Protein AF-A0A968LFV5-F1 (afdb_monomer_lite)

Foldseek 3Di:
DPPVVVVVVVVVVVVVVVVVVCVVCCVVCVVDQQEAQHDPVQSPDDDPPPVVDPDDPDHGHYDDDDPDDLVVVQLVVQQDAQQGQYPPDDLVVCVVVQQQQYPVGSDHHPDRDPVSSDDDFQDWRYSHPVRTDGFNDDDPSPDTDD

Structure (mmCIF, N/CA/C/O backbone):
data_AF-A0A968LFV5-F1
#
_entry.id   AF-A0A968LFV5-F1
#
loop_
_atom_site.group_PDB
_atom_site.id
_atom_site.type_symbol
_atom_site.label_atom_id
_atom_site.label_alt_id
_atom_site.label_comp_id
_atom_site.label_asym_id
_atom_site.label_entity_id
_atom_site.label_seq_id
_atom_site.pdbx_PDB_ins_code
_atom_site.Cartn_x
_atom_site.Cartn_y
_atom_site.Cartn_z
_atom_site.occupancy
_atom_site.B_iso_or_equiv
_atom_site.auth_seq_id
_atom_site.auth_comp_id
_atom_site.auth_asym_id
_atom_site.auth_atom_id
_atom_site.pdbx_PDB_model_num
ATOM 1 N N . MET A 1 1 ? 21.081 22.316 -43.032 1.00 54.50 1 MET A N 1
ATOM 2 C CA . MET A 1 1 ? 20.572 20.943 -42.829 1.00 54.50 1 MET A CA 1
ATOM 3 C C . MET A 1 1 ? 21.689 20.080 -42.238 1.00 54.50 1 MET A C 1
ATOM 5 O O . MET A 1 1 ? 22.179 19.213 -42.935 1.00 54.50 1 MET A O 1
ATOM 9 N N . HIS A 1 2 ? 22.174 20.406 -41.028 1.00 60.62 2 HIS A N 1
ATOM 10 C CA . HIS A 1 2 ? 23.288 19.698 -40.347 1.00 60.62 2 HIS A CA 1
ATOM 11 C C . HIS A 1 2 ? 23.267 19.879 -38.812 1.00 60.62 2 HIS A C 1
ATOM 13 O O . HIS A 1 2 ? 23.733 19.008 -38.095 1.00 60.62 2 HIS A O 1
ATOM 19 N N . HIS A 1 3 ? 22.707 20.980 -38.285 1.00 60.03 3 HIS A N 1
ATOM 20 C CA . HIS A 1 3 ? 22.661 21.222 -36.832 1.00 60.03 3 HIS A CA 1
ATOM 21 C C . HIS A 1 3 ? 21.612 20.362 -36.105 1.00 60.03 3 HIS A C 1
ATOM 23 O O . HIS A 1 3 ? 21.839 19.915 -34.990 1.00 60.03 3 HIS A O 1
ATOM 29 N N . HIS A 1 4 ? 20.482 20.095 -36.764 1.00 61.75 4 HIS A N 1
ATOM 30 C CA . HIS A 1 4 ? 19.360 19.353 -36.185 1.00 61.75 4 HIS A CA 1
ATOM 31 C C . HIS A 1 4 ? 19.668 17.845 -36.053 1.00 61.75 4 HIS A C 1
ATOM 33 O O . HIS A 1 4 ? 19.193 17.198 -35.131 1.00 61.75 4 HIS A O 1
ATOM 39 N N . ASP A 1 5 ? 20.515 17.289 -36.929 1.00 69.81 5 ASP A N 1
ATOM 40 C CA . ASP A 1 5 ? 20.872 15.860 -36.913 1.00 69.81 5 ASP A CA 1
ATOM 41 C C . ASP A 1 5 ? 21.852 15.508 -35.781 1.00 69.81 5 ASP A C 1
ATOM 43 O O . ASP A 1 5 ? 21.805 14.409 -35.234 1.00 69.81 5 ASP A O 1
ATOM 47 N N . LEU A 1 6 ? 22.731 16.443 -35.400 1.00 73.62 6 LEU A N 1
ATOM 48 C CA . LEU A 1 6 ? 23.703 16.241 -34.320 1.00 73.62 6 LEU A CA 1
ATOM 49 C C . LEU A 1 6 ? 23.047 16.246 -32.934 1.00 73.62 6 LEU A C 1
ATOM 51 O O . LEU A 1 6 ? 23.467 15.479 -32.070 1.00 73.62 6 LEU A O 1
ATOM 55 N N . GLU A 1 7 ? 22.010 17.064 -32.737 1.00 73.56 7 GLU A N 1
ATOM 56 C CA . GLU A 1 7 ? 21.227 17.103 -31.495 1.00 73.56 7 GLU A CA 1
ATOM 57 C C . GLU A 1 7 ? 20.463 15.788 -31.284 1.00 73.56 7 GLU A C 1
ATOM 59 O O . GLU A 1 7 ? 20.598 15.172 -30.230 1.00 73.56 7 GLU A O 1
ATOM 64 N N . HIS A 1 8 ? 19.797 15.263 -32.321 1.00 76.38 8 HIS A N 1
ATOM 65 C CA . HIS A 1 8 ? 19.110 13.963 -32.241 1.00 76.38 8 HIS A CA 1
ATOM 66 C C . HIS A 1 8 ? 20.058 12.791 -31.958 1.00 76.38 8 HIS A C 1
ATOM 68 O O . HIS A 1 8 ? 19.712 11.869 -31.218 1.00 76.38 8 HIS A O 1
ATOM 74 N N . ILE A 1 9 ? 21.268 12.807 -32.529 1.00 81.81 9 ILE A N 1
ATOM 75 C CA . ILE A 1 9 ? 22.282 11.776 -32.257 1.00 81.81 9 ILE A CA 1
ATOM 76 C C . ILE A 1 9 ? 22.791 11.888 -30.816 1.00 81.81 9 ILE A C 1
ATOM 78 O O . ILE A 1 9 ? 22.942 10.864 -30.146 1.00 81.81 9 ILE A O 1
ATOM 82 N N . ALA A 1 10 ? 23.044 13.105 -30.329 1.00 84.69 10 ALA A N 1
ATOM 83 C CA . ALA A 1 10 ? 23.477 13.333 -28.954 1.00 84.69 10 ALA A CA 1
ATOM 84 C C . ALA A 1 10 ? 22.413 12.864 -27.950 1.00 84.69 10 ALA A C 1
ATOM 86 O O . ALA A 1 10 ? 22.741 12.101 -27.040 1.00 84.69 10 ALA A O 1
ATOM 87 N N . ASP A 1 11 ? 21.147 13.218 -28.168 1.00 85.19 11 ASP A N 1
ATOM 88 C CA . ASP A 1 11 ? 20.020 12.770 -27.345 1.00 85.19 11 ASP A CA 1
ATOM 89 C C . ASP A 1 11 ? 19.881 11.242 -27.360 1.00 85.19 11 ASP A C 1
ATOM 91 O O . ASP A 1 11 ? 19.692 10.615 -26.314 1.00 85.19 11 ASP A O 1
ATOM 95 N N . GLY A 1 12 ? 20.065 10.613 -28.527 1.00 87.62 12 GLY A N 1
ATOM 96 C CA . GLY A 1 12 ? 20.072 9.156 -28.664 1.00 87.62 12 GLY A CA 1
ATOM 97 C C . GLY A 1 12 ? 21.197 8.480 -27.874 1.00 87.62 12 GLY A C 1
ATOM 98 O O . GLY A 1 12 ? 20.965 7.476 -27.195 1.00 87.62 12 GLY A O 1
ATOM 99 N N . VAL A 1 13 ? 22.412 9.038 -27.909 1.00 92.12 13 VAL A N 1
ATOM 100 C CA . VAL A 1 13 ? 23.562 8.532 -27.140 1.00 92.12 13 VAL A CA 1
ATOM 101 C C . VAL A 1 13 ? 23.342 8.715 -25.639 1.00 92.12 13 VAL A C 1
ATOM 103 O O . VAL A 1 13 ? 23.596 7.783 -24.875 1.00 92.12 13 VAL A O 1
ATOM 106 N N . VAL A 1 14 ? 22.835 9.874 -25.209 1.00 92.69 14 VAL A N 1
ATOM 107 C CA . VAL A 1 14 ? 22.510 10.150 -23.801 1.00 92.69 14 VAL A CA 1
ATOM 108 C C . VAL A 1 14 ? 21.443 9.178 -23.300 1.00 92.69 14 VAL A C 1
ATOM 110 O O . VAL A 1 14 ? 21.628 8.554 -22.254 1.00 92.69 14 VAL A O 1
ATOM 113 N N . GLY A 1 15 ? 20.366 8.983 -24.064 1.00 89.75 15 GLY A N 1
ATOM 114 C CA . GLY A 1 15 ? 19.305 8.035 -23.729 1.00 89.75 15 GLY A CA 1
ATOM 115 C C . GLY A 1 15 ? 19.817 6.596 -23.623 1.00 89.75 15 GLY A C 1
ATOM 116 O O . GLY A 1 15 ? 19.551 5.913 -22.632 1.00 89.75 15 GLY A O 1
ATOM 117 N N . ALA A 1 16 ? 20.614 6.140 -24.595 1.00 93.00 16 ALA A N 1
ATOM 118 C CA . ALA A 1 16 ? 21.196 4.798 -24.580 1.00 93.00 16 ALA A CA 1
ATOM 119 C C . ALA A 1 16 ? 22.164 4.593 -23.403 1.00 93.00 16 ALA A C 1
ATOM 121 O O . ALA A 1 16 ? 22.119 3.555 -22.740 1.00 93.00 16 ALA A O 1
ATOM 122 N N . ALA A 1 17 ? 23.006 5.587 -23.107 1.00 93.56 17 ALA A N 1
ATOM 123 C CA . ALA A 1 17 ? 23.919 5.551 -21.969 1.00 93.56 17 ALA A CA 1
ATOM 124 C C . ALA A 1 17 ? 23.163 5.519 -20.633 1.00 93.56 17 ALA A C 1
ATOM 126 O O . ALA A 1 17 ? 23.534 4.748 -19.749 1.00 93.56 17 ALA A O 1
ATOM 127 N N . ALA A 1 18 ? 22.080 6.292 -20.495 1.00 90.38 18 ALA A N 1
ATOM 128 C CA . ALA A 1 18 ? 21.233 6.279 -19.306 1.00 90.38 18 ALA A CA 1
ATOM 129 C C . ALA A 1 18 ? 20.578 4.905 -19.092 1.00 90.38 18 ALA A C 1
ATOM 131 O O . ALA A 1 18 ? 20.688 4.341 -18.004 1.00 90.38 18 ALA A O 1
ATOM 132 N N . ILE A 1 19 ? 19.986 4.317 -20.141 1.00 91.94 19 ILE A N 1
ATOM 133 C CA . ILE A 1 19 ? 19.408 2.964 -20.084 1.00 91.94 19 ILE A CA 1
ATOM 134 C C . ILE A 1 19 ? 20.477 1.939 -19.689 1.00 91.94 19 ILE A C 1
ATOM 136 O O . ILE A 1 19 ? 20.259 1.143 -18.773 1.00 91.94 19 ILE A O 1
ATOM 140 N N . ALA A 1 20 ? 21.644 1.967 -20.340 1.00 92.88 20 ALA A N 1
ATOM 141 C CA . ALA A 1 20 ? 22.739 1.050 -20.043 1.00 92.88 20 ALA A CA 1
ATOM 142 C C . ALA A 1 20 ? 23.210 1.190 -18.588 1.00 92.88 20 ALA A C 1
ATOM 144 O O . ALA A 1 20 ? 23.348 0.186 -17.891 1.00 92.88 20 ALA A O 1
ATOM 145 N N . ALA A 1 21 ? 23.388 2.420 -18.099 1.00 92.44 21 ALA A N 1
ATOM 146 C CA . ALA A 1 21 ? 23.762 2.685 -16.716 1.00 92.44 21 ALA A CA 1
ATOM 147 C C . ALA A 1 21 ? 22.716 2.148 -15.726 1.00 92.44 21 ALA A C 1
ATOM 149 O O . ALA A 1 21 ? 23.086 1.490 -14.755 1.00 92.44 21 ALA A O 1
ATOM 150 N N . THR A 1 22 ? 21.417 2.349 -15.980 1.00 86.06 22 THR A N 1
ATOM 151 C CA . THR A 1 22 ? 20.339 1.804 -15.138 1.00 86.06 22 THR A CA 1
ATOM 152 C C . THR A 1 22 ? 20.352 0.276 -15.113 1.00 86.06 22 THR A C 1
ATOM 154 O O . THR A 1 22 ? 20.274 -0.321 -14.038 1.00 86.06 22 THR A O 1
ATOM 157 N N . VAL A 1 23 ? 20.491 -0.372 -16.273 1.00 90.62 23 VAL A N 1
ATOM 158 C CA . VAL A 1 23 ? 20.542 -1.840 -16.374 1.00 90.62 23 VAL A CA 1
ATOM 159 C C . VAL A 1 23 ? 21.766 -2.396 -15.645 1.00 90.62 23 VAL A C 1
ATOM 161 O O . VAL A 1 23 ? 21.640 -3.362 -14.891 1.00 90.62 23 VAL A O 1
ATOM 164 N N . LEU A 1 24 ? 22.931 -1.768 -15.815 1.00 93.12 24 LEU A N 1
ATOM 165 C CA . LEU A 1 24 ? 24.182 -2.182 -15.175 1.00 93.12 24 LEU A CA 1
ATOM 166 C C . LEU A 1 24 ? 24.192 -1.920 -13.663 1.00 93.12 24 LEU A C 1
ATOM 168 O O . LEU A 1 24 ? 24.762 -2.710 -12.914 1.00 93.12 24 LEU A O 1
ATOM 172 N N . ALA A 1 25 ? 23.540 -0.853 -13.194 1.00 90.12 25 ALA A N 1
ATOM 173 C CA . ALA A 1 25 ? 23.419 -0.547 -11.770 1.00 90.12 25 ALA A CA 1
ATOM 174 C C . ALA A 1 25 ? 22.352 -1.401 -11.066 1.00 90.12 25 ALA A C 1
ATOM 176 O O . ALA A 1 25 ? 22.422 -1.598 -9.850 1.00 90.12 25 ALA A O 1
ATOM 177 N N . ASN A 1 26 ? 21.370 -1.938 -11.800 1.00 88.00 26 ASN A N 1
ATOM 178 C CA . ASN A 1 26 ? 20.244 -2.667 -11.217 1.00 88.00 26 ASN A CA 1
ATOM 179 C C . ASN A 1 26 ? 20.662 -3.823 -10.283 1.00 88.00 26 ASN A C 1
ATOM 181 O O . ASN A 1 26 ? 20.105 -3.890 -9.191 1.00 88.00 26 ASN A O 1
ATOM 185 N N . PRO A 1 27 ? 21.645 -4.695 -10.593 1.00 88.69 27 PRO A N 1
ATOM 186 C CA . PRO A 1 27 ? 22.089 -5.737 -9.661 1.00 88.69 27 PRO A CA 1
ATOM 187 C C . PRO A 1 27 ? 22.591 -5.204 -8.312 1.00 88.69 27 PRO A C 1
ATOM 189 O O . PRO A 1 27 ? 22.440 -5.889 -7.303 1.00 88.69 27 PRO A O 1
ATOM 192 N N . LEU A 1 28 ? 23.148 -3.990 -8.282 1.00 88.75 28 LEU A N 1
ATOM 193 C CA . LEU A 1 28 ? 23.653 -3.340 -7.069 1.00 88.75 28 LEU A CA 1
ATOM 194 C C . LEU A 1 28 ? 22.537 -2.632 -6.292 1.00 88.75 28 LEU A C 1
ATOM 196 O O . LEU A 1 28 ? 22.504 -2.684 -5.065 1.00 88.75 28 LEU A O 1
ATOM 200 N N . LEU A 1 29 ? 21.595 -2.003 -6.998 1.00 87.19 29 LEU A N 1
ATOM 201 C CA . LEU A 1 29 ? 20.467 -1.290 -6.388 1.00 87.19 29 LEU A CA 1
ATOM 202 C C . LEU A 1 29 ? 19.357 -2.242 -5.923 1.00 87.19 29 LEU A C 1
ATOM 204 O O . LEU A 1 29 ? 18.645 -1.962 -4.959 1.00 87.19 29 LEU A O 1
ATOM 208 N N . ARG A 1 30 ? 19.224 -3.397 -6.581 1.00 86.75 30 ARG A N 1
ATOM 209 C CA . ARG A 1 30 ? 18.163 -4.380 -6.343 1.00 86.75 30 ARG A CA 1
ATOM 210 C C . ARG A 1 30 ? 18.119 -4.909 -4.916 1.00 86.75 30 ARG A C 1
ATOM 212 O O . ARG A 1 30 ? 17.035 -4.887 -4.339 1.00 86.75 30 ARG A O 1
ATOM 219 N N . PRO A 1 31 ? 19.226 -5.334 -4.290 1.00 86.12 31 PRO A N 1
ATOM 220 C CA . PRO A 1 31 ? 19.205 -5.736 -2.888 1.00 86.12 31 PRO A CA 1
ATOM 221 C C . PRO A 1 31 ? 18.694 -4.642 -1.945 1.00 86.12 31 PRO A C 1
ATOM 223 O O . PRO A 1 31 ? 18.101 -4.970 -0.923 1.00 86.12 31 PRO A O 1
ATOM 226 N N . PHE A 1 32 ? 18.909 -3.365 -2.278 1.00 86.19 32 PHE A N 1
ATOM 227 C CA . PHE A 1 32 ? 18.479 -2.233 -1.462 1.00 86.19 32 PHE A CA 1
ATOM 228 C C . PHE A 1 32 ? 16.975 -1.969 -1.600 1.00 86.19 32 PHE A C 1
ATOM 230 O O . PHE A 1 32 ? 16.247 -2.071 -0.614 1.00 86.19 32 PHE A O 1
ATOM 237 N N . TYR A 1 33 ? 16.474 -1.716 -2.816 1.00 88.38 33 TYR A N 1
ATOM 238 C CA . TYR A 1 33 ? 15.056 -1.369 -2.992 1.00 88.38 33 TYR A CA 1
ATOM 239 C C . TYR A 1 33 ? 14.104 -2.548 -2.734 1.00 88.38 33 TYR A C 1
ATOM 241 O O . TYR A 1 33 ? 12.909 -2.337 -2.511 1.00 88.38 33 TYR A O 1
ATOM 249 N N . ARG A 1 34 ? 14.609 -3.795 -2.746 1.00 90.81 34 ARG A N 1
ATOM 250 C CA . ARG A 1 34 ? 13.794 -4.987 -2.462 1.00 90.81 34 ARG A CA 1
ATOM 251 C C . ARG A 1 34 ? 13.357 -5.129 -1.011 1.00 90.81 34 ARG A C 1
ATOM 253 O O . ARG A 1 34 ? 12.349 -5.788 -0.777 1.00 90.81 34 ARG A O 1
ATOM 260 N N . LYS A 1 35 ? 14.114 -4.546 -0.082 1.00 93.75 35 LYS A N 1
ATOM 261 C CA . LYS A 1 35 ? 13.898 -4.653 1.368 1.00 93.75 35 LYS A CA 1
ATOM 262 C C . LYS A 1 35 ? 13.693 -3.292 2.037 1.00 93.75 35 LYS A C 1
ATOM 264 O O . LYS A 1 35 ? 14.005 -3.128 3.209 1.00 93.75 35 LYS A O 1
ATOM 269 N N . TRP A 1 36 ? 13.286 -2.275 1.276 1.00 94.31 36 TRP A N 1
ATOM 270 C CA . TRP A 1 36 ? 13.294 -0.893 1.756 1.00 94.31 36 TRP A CA 1
ATOM 271 C C . TRP A 1 36 ? 12.488 -0.753 3.057 1.00 94.31 36 TRP A C 1
ATOM 273 O O . TRP A 1 36 ? 11.298 -1.058 3.102 1.00 94.31 36 TRP A O 1
ATOM 283 N N . GLY A 1 37 ? 13.178 -0.329 4.119 1.00 95.00 37 GLY A N 1
ATOM 284 C CA . GLY A 1 37 ? 12.618 -0.106 5.451 1.00 95.00 37 GLY A CA 1
ATOM 285 C C . GLY A 1 37 ? 12.464 -1.376 6.291 1.00 95.00 37 GLY A C 1
ATOM 286 O O . GLY A 1 37 ? 12.298 -1.277 7.501 1.00 95.00 37 GLY A O 1
ATOM 287 N N . ALA A 1 38 ? 12.603 -2.557 5.684 1.00 95.81 38 ALA A N 1
ATOM 288 C CA . ALA A 1 38 ? 12.614 -3.839 6.373 1.00 95.81 38 ALA A CA 1
ATOM 289 C C . ALA A 1 38 ? 14.027 -4.220 6.836 1.00 95.81 38 ALA A C 1
ATOM 291 O O . ALA A 1 38 ? 15.030 -4.019 6.142 1.00 95.81 38 ALA A O 1
ATOM 292 N N . THR A 1 39 ? 14.105 -4.834 8.011 1.00 94.06 39 THR A N 1
ATOM 293 C CA . THR A 1 39 ? 15.313 -5.505 8.495 1.00 94.06 39 THR A CA 1
ATOM 294 C C . THR A 1 39 ? 15.591 -6.783 7.699 1.00 94.06 39 THR A C 1
ATOM 296 O O . THR A 1 39 ? 14.715 -7.354 7.049 1.00 94.06 39 THR A O 1
ATOM 299 N N . GLU A 1 40 ? 16.820 -7.299 7.790 1.00 92.56 40 GLU A N 1
ATOM 300 C CA . GLU A 1 40 ? 17.184 -8.597 7.199 1.00 92.56 40 GLU A CA 1
ATOM 301 C C . GLU A 1 40 ? 16.315 -9.752 7.704 1.00 92.56 40 GLU A C 1
ATOM 303 O O . GLU A 1 40 ? 16.032 -10.685 6.956 1.00 92.56 40 GLU A O 1
ATOM 308 N N . HIS A 1 41 ? 15.897 -9.698 8.970 1.00 93.75 41 HIS A N 1
ATOM 309 C CA . HIS A 1 41 ? 15.036 -10.718 9.552 1.00 93.75 41 HIS A CA 1
ATOM 310 C C . HIS A 1 41 ? 13.618 -10.646 8.970 1.00 93.75 41 HIS A C 1
ATOM 312 O O . HIS A 1 41 ? 13.085 -11.661 8.530 1.00 93.75 41 HIS A O 1
ATOM 318 N N . GLU A 1 42 ? 13.033 -9.449 8.901 1.00 94.31 42 GLU A N 1
ATOM 319 C CA . GLU A 1 42 ? 11.707 -9.233 8.305 1.00 94.31 42 GLU A CA 1
ATOM 320 C C . GLU A 1 42 ? 11.678 -9.581 6.816 1.00 94.31 42 GLU A 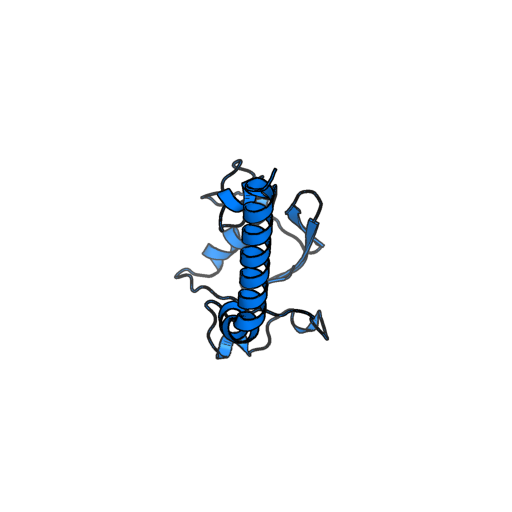C 1
ATOM 322 O O . GLU A 1 42 ? 10.704 -10.158 6.346 1.00 94.31 42 GLU A O 1
ATOM 327 N N . ALA A 1 43 ? 12.751 -9.289 6.078 1.00 93.38 43 ALA A N 1
ATOM 328 C CA . ALA A 1 43 ? 12.837 -9.576 4.648 1.00 93.38 43 ALA A CA 1
ATOM 329 C C . ALA A 1 43 ? 12.991 -11.073 4.317 1.00 93.38 43 ALA A C 1
ATOM 331 O O . ALA A 1 43 ? 12.735 -11.466 3.182 1.00 93.38 43 ALA A O 1
ATOM 332 N N . ARG A 1 44 ? 13.447 -11.901 5.268 1.00 91.50 44 ARG A N 1
ATOM 333 C CA . ARG A 1 44 ? 13.694 -13.343 5.060 1.00 91.50 44 ARG A CA 1
ATOM 334 C C . ARG A 1 44 ? 12.647 -14.251 5.697 1.00 91.50 44 ARG A C 1
ATOM 336 O O . ARG A 1 44 ? 12.671 -15.452 5.439 1.00 91.50 44 ARG A O 1
ATOM 343 N N . ARG A 1 45 ? 11.786 -13.723 6.569 1.00 93.00 45 ARG A N 1
ATOM 344 C CA . ARG A 1 45 ? 10.734 -14.522 7.205 1.00 93.00 45 ARG A CA 1
ATOM 345 C C . ARG A 1 45 ? 9.600 -14.785 6.215 1.00 93.00 45 ARG A C 1
ATOM 347 O O . ARG A 1 45 ? 9.316 -13.936 5.378 1.00 93.00 45 ARG A O 1
ATOM 354 N N . LEU A 1 46 ? 8.917 -15.915 6.382 1.00 93.00 46 LEU A N 1
ATOM 355 C CA . LEU A 1 46 ? 7.663 -16.175 5.679 1.00 93.00 46 LEU A CA 1
ATOM 356 C C . LEU A 1 46 ? 6.573 -15.234 6.207 1.00 93.00 46 LEU A C 1
ATOM 358 O O . LEU A 1 46 ? 6.385 -15.106 7.424 1.00 93.00 46 LEU A O 1
ATOM 362 N N . LEU A 1 47 ? 5.880 -14.567 5.291 1.00 93.56 47 LEU A N 1
ATOM 363 C CA . LEU A 1 47 ? 4.736 -13.709 5.560 1.00 93.56 47 LEU A CA 1
ATOM 364 C C . LEU A 1 47 ? 3.441 -14.414 5.138 1.00 93.56 47 LEU A C 1
ATOM 366 O O . LEU A 1 47 ? 3.453 -15.192 4.187 1.00 93.56 47 LEU A O 1
ATOM 370 N N . PRO A 1 48 ? 2.312 -14.149 5.822 1.00 93.81 48 PRO A N 1
ATOM 371 C CA . PRO A 1 48 ? 1.014 -1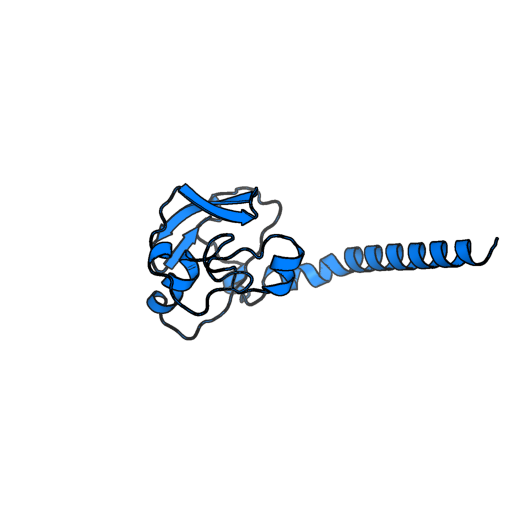4.619 5.350 1.00 93.81 48 PRO A CA 1
ATOM 372 C C . PRO A 1 48 ? 0.768 -14.194 3.899 1.00 93.81 48 PRO A C 1
ATOM 374 O O . PRO A 1 48 ? 0.877 -13.005 3.595 1.00 93.81 48 PRO A O 1
ATOM 377 N N . GLY A 1 49 ? 0.421 -15.150 3.039 1.00 93.06 49 GLY A N 1
ATOM 378 C CA . GLY A 1 49 ? 0.170 -14.918 1.619 1.00 93.06 49 GLY A CA 1
ATOM 379 C C . GLY A 1 49 ? 1.350 -15.262 0.705 1.00 93.06 49 GLY A C 1
ATOM 380 O O . GLY A 1 49 ? 1.140 -15.388 -0.501 1.00 93.06 49 GLY A O 1
ATOM 381 N N . ASP A 1 50 ? 2.559 -15.480 1.240 1.00 94.12 50 ASP A N 1
ATOM 382 C CA . ASP A 1 50 ? 3.711 -15.927 0.438 1.00 94.12 50 ASP A CA 1
ATOM 383 C C . ASP A 1 50 ? 3.440 -17.284 -0.240 1.00 94.12 50 ASP A C 1
ATOM 385 O O . ASP A 1 50 ? 3.960 -17.568 -1.316 1.00 94.12 50 ASP A O 1
ATOM 389 N N . GLU A 1 51 ? 2.592 -18.117 0.362 1.00 93.62 51 GLU A N 1
ATOM 390 C CA . GLU A 1 51 ? 2.175 -19.416 -0.160 1.00 93.62 51 GLU A CA 1
ATOM 391 C C . GLU A 1 51 ? 1.208 -19.340 -1.355 1.00 93.62 51 GLU A C 1
ATOM 393 O O . GLU A 1 51 ? 1.012 -20.343 -2.040 1.00 93.62 51 GLU A O 1
ATOM 398 N N . LEU A 1 52 ? 0.607 -18.175 -1.628 1.00 94.06 52 LEU A N 1
ATOM 399 C CA . LEU A 1 52 ? -0.385 -18.012 -2.701 1.00 94.06 52 LEU A CA 1
ATOM 400 C C . LEU A 1 52 ? 0.250 -18.001 -4.096 1.00 94.06 52 LEU A C 1
ATOM 402 O O . LEU A 1 52 ? -0.429 -18.274 -5.087 1.00 94.06 52 LEU A O 1
ATOM 406 N N . ILE A 1 53 ? 1.545 -17.684 -4.188 1.00 92.88 53 ILE A N 1
ATOM 407 C CA . ILE A 1 53 ? 2.293 -17.646 -5.446 1.00 92.88 53 ILE A CA 1
ATOM 408 C C . ILE A 1 53 ? 3.554 -18.493 -5.288 1.00 92.88 53 ILE A C 1
ATOM 410 O O . ILE A 1 53 ? 4.559 -18.034 -4.760 1.00 92.88 53 ILE A O 1
ATOM 414 N N . GLU A 1 54 ? 3.522 -19.720 -5.810 1.00 91.12 54 GLU A N 1
ATOM 415 C CA . GLU A 1 54 ? 4.615 -20.693 -5.661 1.00 91.12 54 GLU A CA 1
ATOM 416 C C . GLU A 1 54 ? 5.953 -20.213 -6.263 1.00 91.12 54 GLU A C 1
ATOM 418 O O . GLU A 1 54 ? 7.019 -20.434 -5.692 1.00 91.12 54 GLU A O 1
ATOM 423 N N . ALA A 1 55 ? 5.910 -19.531 -7.413 1.00 93.12 55 ALA A N 1
ATOM 424 C CA . ALA A 1 55 ? 7.095 -19.061 -8.136 1.00 93.12 55 ALA A CA 1
ATOM 425 C C . ALA A 1 55 ? 6.945 -17.590 -8.583 1.00 93.12 55 ALA A C 1
ATOM 427 O O . ALA A 1 55 ? 6.714 -17.313 -9.768 1.00 93.12 55 ALA A O 1
ATOM 428 N N . PRO A 1 56 ? 7.063 -16.615 -7.659 1.00 92.19 56 PRO A N 1
ATOM 429 C CA . PRO A 1 56 ? 6.853 -15.210 -7.978 1.00 92.19 56 PRO A CA 1
ATOM 430 C C . PRO A 1 56 ? 7.963 -14.694 -8.900 1.00 92.19 56 PRO A C 1
ATOM 432 O O . PRO A 1 56 ? 9.156 -14.809 -8.612 1.00 92.19 56 PRO A O 1
ATOM 435 N N . ARG A 1 57 ? 7.580 -14.048 -10.009 1.00 92.56 57 ARG A N 1
ATOM 436 C CA . ARG A 1 57 ? 8.547 -13.383 -10.908 1.00 92.56 57 ARG A CA 1
ATOM 437 C C . ARG A 1 57 ? 9.266 -12.226 -10.207 1.00 92.56 57 ARG A C 1
ATOM 439 O O . ARG A 1 57 ? 10.415 -11.924 -10.525 1.00 92.56 57 ARG A O 1
ATOM 446 N N . MET A 1 58 ? 8.578 -11.568 -9.274 1.00 90.62 58 MET A N 1
ATOM 447 C CA . MET A 1 58 ? 9.082 -10.456 -8.475 1.00 90.62 58 MET A CA 1
ATOM 448 C C . MET A 1 58 ? 8.554 -10.573 -7.045 1.00 90.62 58 MET A C 1
ATOM 450 O O . MET A 1 58 ? 7.381 -10.863 -6.849 1.00 90.62 58 MET A O 1
ATOM 454 N N . GLN A 1 59 ? 9.423 -10.326 -6.064 1.00 91.81 59 GLN A N 1
ATOM 455 C CA . GLN A 1 59 ? 9.077 -10.331 -4.642 1.00 91.81 59 GLN A CA 1
ATOM 456 C C . GLN A 1 59 ? 9.881 -9.254 -3.914 1.00 91.81 59 GLN A C 1
ATOM 458 O O . GLN A 1 59 ? 11.109 -9.143 -4.097 1.00 91.81 59 GLN A O 1
ATOM 463 N N . TYR A 1 60 ? 9.168 -8.492 -3.092 1.00 93.81 60 TYR A N 1
ATOM 464 C CA . TYR A 1 60 ? 9.644 -7.334 -2.351 1.00 93.81 60 TYR A CA 1
ATOM 465 C C . TYR A 1 60 ? 9.034 -7.351 -0.949 1.00 93.81 60 TYR A C 1
ATOM 467 O O . TYR A 1 60 ? 7.842 -7.609 -0.819 1.00 93.81 60 TYR A O 1
ATOM 475 N N . THR A 1 61 ? 9.821 -7.003 0.067 1.00 95.19 61 THR A N 1
ATOM 476 C CA . THR A 1 61 ? 9.334 -6.811 1.439 1.00 95.19 61 THR A CA 1
ATOM 477 C C . THR A 1 61 ? 9.661 -5.389 1.856 1.00 95.19 61 THR A C 1
ATOM 479 O O . THR A 1 61 ? 10.826 -5.011 1.899 1.00 95.19 61 THR A O 1
ATOM 482 N N . ARG A 1 62 ? 8.651 -4.572 2.144 1.00 95.00 62 ARG A N 1
ATOM 483 C CA . ARG A 1 62 ? 8.845 -3.194 2.610 1.00 95.00 62 ARG A CA 1
ATOM 484 C C . ARG A 1 62 ? 8.209 -3.029 3.976 1.00 95.00 62 ARG A C 1
ATOM 486 O O . ARG A 1 62 ? 7.182 -3.645 4.244 1.00 95.00 62 ARG A O 1
ATOM 493 N N . ALA A 1 63 ? 8.823 -2.215 4.823 1.00 95.44 63 ALA A N 1
ATOM 494 C CA . ALA A 1 63 ? 8.321 -1.978 6.169 1.00 95.44 63 ALA A CA 1
ATOM 495 C C . ALA A 1 63 ? 8.508 -0.521 6.586 1.00 95.44 63 ALA A C 1
ATOM 497 O O . ALA A 1 63 ? 9.441 0.158 6.160 1.00 95.44 63 ALA A O 1
ATOM 498 N N . ILE A 1 64 ? 7.607 -0.061 7.448 1.00 95.38 64 ILE A N 1
ATOM 499 C CA . ILE A 1 64 ? 7.711 1.201 8.168 1.00 95.38 64 ILE A CA 1
ATOM 500 C C . ILE A 1 64 ? 7.223 0.973 9.597 1.00 95.38 64 ILE A C 1
ATOM 502 O O . ILE A 1 64 ? 6.207 0.315 9.820 1.00 95.38 64 ILE A O 1
ATOM 506 N N . SER A 1 65 ? 7.952 1.515 10.569 1.00 96.19 65 SER A N 1
ATOM 507 C CA . SER A 1 65 ? 7.561 1.460 11.977 1.00 96.19 65 SER A CA 1
ATOM 508 C C . SER A 1 65 ? 6.678 2.652 12.314 1.00 96.19 65 SER A C 1
ATOM 510 O O . SER A 1 65 ? 7.109 3.799 12.206 1.00 96.19 65 SER A O 1
ATOM 512 N N . ILE A 1 66 ? 5.455 2.382 12.767 1.00 96.88 66 ILE A N 1
ATOM 513 C CA . ILE A 1 66 ? 4.511 3.408 13.214 1.00 96.88 66 ILE A CA 1
ATOM 514 C C . ILE A 1 66 ? 4.400 3.318 14.734 1.00 96.88 66 ILE A C 1
ATOM 516 O O . ILE A 1 66 ? 4.067 2.269 15.280 1.00 96.88 66 ILE A O 1
ATOM 520 N N . ALA A 1 67 ? 4.662 4.426 15.429 1.00 97.94 67 ALA A N 1
ATOM 521 C CA . ALA A 1 67 ? 4.569 4.519 16.887 1.00 97.94 67 ALA A CA 1
ATOM 522 C C . ALA A 1 67 ? 3.104 4.642 17.363 1.00 97.94 67 ALA A C 1
ATOM 524 O O . ALA A 1 67 ? 2.719 5.600 18.036 1.00 97.94 67 ALA A O 1
ATOM 525 N N . ALA A 1 68 ? 2.264 3.680 16.981 1.00 97.56 68 ALA A N 1
ATOM 526 C CA . ALA A 1 68 ? 0.856 3.606 17.345 1.00 97.56 68 ALA A CA 1
ATOM 527 C C . ALA A 1 68 ? 0.406 2.139 17.459 1.00 97.56 68 ALA A C 1
ATOM 529 O O . ALA A 1 68 ? 0.971 1.271 16.795 1.00 97.56 68 ALA A O 1
ATOM 530 N N . PRO A 1 69 ? -0.613 1.844 18.285 1.00 98.00 69 PRO A N 1
ATOM 531 C CA . PRO A 1 69 ? -1.187 0.506 18.337 1.00 98.00 69 PRO A CA 1
ATOM 532 C C . PRO A 1 69 ? -1.869 0.157 16.995 1.00 98.00 69 PRO A C 1
ATOM 534 O O . PRO A 1 69 ? -2.419 1.064 16.355 1.00 98.00 69 PRO A O 1
ATOM 537 N N . PRO A 1 70 ? -1.866 -1.121 16.561 1.00 97.88 70 PRO A N 1
ATOM 538 C CA . PRO A 1 70 ? -2.447 -1.545 15.283 1.00 97.88 70 PRO A CA 1
ATOM 539 C C . PRO A 1 70 ? -3.896 -1.098 15.079 1.00 97.88 70 PRO A C 1
ATOM 541 O O . PRO A 1 70 ? -4.282 -0.750 13.970 1.00 97.88 70 PRO A O 1
ATOM 544 N N . GLU A 1 71 ? -4.686 -1.017 16.148 1.00 98.06 71 GLU A N 1
ATOM 545 C CA . GLU A 1 71 ? -6.086 -0.585 16.127 1.00 98.06 71 GLU A CA 1
ATOM 546 C C . GLU A 1 71 ? -6.250 0.871 15.664 1.00 98.06 71 GLU A C 1
ATOM 548 O O . GLU A 1 71 ? -7.292 1.225 15.118 1.00 98.06 71 GLU A O 1
ATOM 553 N N . ARG A 1 72 ? -5.226 1.720 15.846 1.00 97.88 72 ARG A N 1
ATOM 554 C CA . ARG A 1 72 ? -5.219 3.099 15.325 1.00 97.88 72 ARG A CA 1
ATOM 555 C C . ARG A 1 72 ? -4.707 3.202 13.893 1.00 97.88 72 ARG A C 1
ATOM 557 O O . ARG A 1 72 ? -5.002 4.191 13.233 1.00 97.88 72 ARG A O 1
ATOM 564 N N . VAL A 1 73 ? -3.947 2.215 13.424 1.00 97.88 73 VAL A N 1
ATOM 565 C CA . VAL A 1 73 ? -3.392 2.179 12.061 1.00 97.88 73 VAL A CA 1
ATOM 566 C C . VAL A 1 73 ? -4.367 1.511 11.095 1.00 97.88 73 VAL A C 1
ATOM 568 O O . VAL A 1 73 ? -4.530 1.959 9.967 1.00 97.88 73 VAL A O 1
ATOM 571 N N . TRP A 1 74 ? -5.051 0.464 11.549 1.00 98.12 74 TRP A N 1
ATOM 572 C CA . TRP A 1 74 ? -5.926 -0.368 10.732 1.00 98.12 74 TRP A CA 1
ATOM 573 C C . TRP A 1 74 ? -6.984 0.405 9.926 1.00 98.12 74 TRP A C 1
ATOM 575 O O . TRP A 1 74 ? -7.091 0.134 8.730 1.00 98.12 74 TRP A O 1
ATOM 585 N N . PRO A 1 75 ? -7.700 1.399 10.496 1.00 98.19 75 PRO A N 1
ATOM 586 C CA . PRO A 1 75 ? -8.668 2.200 9.745 1.00 98.19 75 PRO A CA 1
ATOM 587 C C . PRO A 1 75 ? -8.074 2.914 8.522 1.00 98.19 75 PRO A C 1
ATOM 589 O O . PRO A 1 75 ? -8.744 3.034 7.502 1.00 98.19 75 PRO A O 1
ATOM 592 N N . TRP A 1 76 ? -6.805 3.334 8.597 1.00 97.81 76 TRP A N 1
ATOM 593 C CA . TRP A 1 76 ? -6.085 3.952 7.479 1.00 97.81 76 TRP A CA 1
ATOM 594 C C . TRP A 1 76 ? -5.733 2.935 6.393 1.00 97.81 76 TRP A C 1
ATOM 596 O O . TRP A 1 76 ? -5.848 3.232 5.210 1.00 97.81 76 TRP A O 1
ATOM 606 N N . LEU A 1 77 ? -5.340 1.719 6.785 1.00 96.69 77 LEU A N 1
ATOM 607 C CA . LEU A 1 77 ? -4.951 0.665 5.844 1.00 96.69 77 LEU A CA 1
ATOM 608 C C . LEU A 1 77 ? -6.127 0.177 5.000 1.00 96.69 77 LEU A C 1
ATOM 610 O O . LEU A 1 77 ? -5.969 -0.045 3.806 1.00 96.69 77 LEU A O 1
ATOM 614 N N . ILE A 1 78 ? -7.306 0.003 5.598 1.00 97.62 78 ILE A N 1
ATOM 615 C CA . ILE A 1 78 ? -8.457 -0.551 4.872 1.00 97.62 78 ILE A CA 1
ATOM 616 C C . ILE A 1 78 ? -9.152 0.470 3.967 1.00 97.62 78 ILE A C 1
ATOM 618 O O . ILE A 1 78 ? -9.926 0.077 3.097 1.00 97.62 78 ILE A O 1
ATOM 622 N N . GLN A 1 79 ? -8.884 1.768 4.130 1.00 97.62 79 GLN A N 1
ATOM 623 C CA . GLN A 1 79 ? -9.484 2.816 3.300 1.00 97.62 79 GLN A CA 1
ATOM 624 C C . GLN A 1 79 ? -8.646 3.202 2.074 1.00 97.62 79 GLN A C 1
ATOM 626 O O . GLN A 1 79 ? -9.116 4.006 1.273 1.00 97.62 79 GLN A O 1
ATOM 631 N N . ILE A 1 80 ? -7.461 2.610 1.883 1.00 96.88 80 ILE A N 1
ATOM 632 C CA . ILE A 1 80 ? -6.593 2.918 0.737 1.00 96.88 80 ILE A CA 1
ATOM 633 C C . ILE A 1 80 ? -7.269 2.618 -0.602 1.00 96.88 80 ILE A C 1
ATOM 635 O O . ILE A 1 80 ? -8.098 1.708 -0.698 1.00 96.88 80 ILE A O 1
ATOM 639 N N . GLY A 1 81 ? -6.861 3.340 -1.644 1.00 96.12 81 GLY A N 1
ATOM 640 C CA . GLY A 1 81 ? -7.146 2.990 -3.035 1.00 96.12 81 GLY A CA 1
ATOM 641 C C . GLY A 1 81 ? -7.654 4.138 -3.904 1.00 96.12 81 GLY A C 1
ATOM 642 O O . GLY A 1 81 ? -8.115 5.169 -3.411 1.00 96.12 81 GLY A O 1
ATOM 643 N N . TYR A 1 82 ? -7.627 3.910 -5.218 1.00 95.56 82 TYR A N 1
ATOM 644 C CA . TYR A 1 82 ? -8.271 4.767 -6.214 1.00 95.56 82 TYR A CA 1
ATOM 645 C C . TYR A 1 82 ? -9.797 4.740 -6.036 1.00 95.56 82 TYR A C 1
ATOM 647 O O . TYR A 1 82 ? -10.396 3.672 -5.860 1.00 95.56 82 TYR A O 1
ATOM 655 N N . GLY A 1 83 ? -10.428 5.914 -6.064 1.00 95.12 83 GLY A N 1
ATOM 656 C CA . GLY A 1 83 ? -11.835 6.123 -5.713 1.00 95.12 83 GLY A CA 1
ATOM 657 C C . GLY A 1 83 ? -12.143 5.904 -4.225 1.00 95.12 83 GLY A C 1
ATOM 658 O O . GLY A 1 83 ? -13.309 5.785 -3.854 1.00 95.12 83 GLY A O 1
ATOM 659 N N . ARG A 1 84 ? -11.110 5.789 -3.378 1.00 96.94 84 ARG A N 1
ATOM 660 C CA . ARG A 1 84 ? -11.198 5.626 -1.918 1.00 96.94 84 ARG A CA 1
ATOM 661 C C . ARG A 1 84 ? -10.412 6.759 -1.241 1.00 96.94 84 ARG A C 1
ATOM 663 O O . ARG A 1 84 ? -10.460 7.887 -1.716 1.00 96.94 84 ARG A O 1
ATOM 670 N N . ALA A 1 85 ? -9.723 6.507 -0.132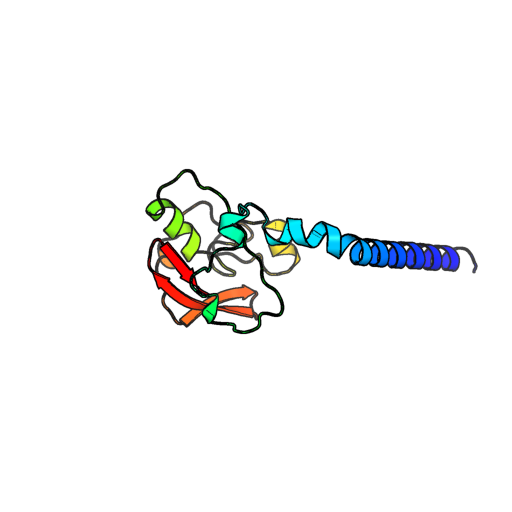 1.00 97.38 85 ALA A N 1
ATOM 671 C CA . ALA A 1 85 ? -9.070 7.547 0.663 1.00 97.38 85 ALA A CA 1
ATOM 672 C C . ALA A 1 85 ? -7.672 7.967 0.163 1.00 97.38 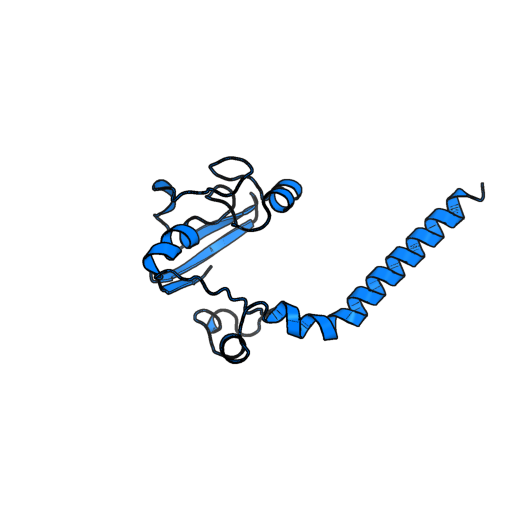85 ALA A C 1
ATOM 674 O O . ALA A 1 85 ? -7.014 8.742 0.849 1.00 97.38 85 ALA A O 1
ATOM 675 N N . GLY A 1 86 ? -7.199 7.448 -0.974 1.00 96.31 86 GLY A N 1
ATOM 676 C CA . GLY A 1 86 ? -5.841 7.693 -1.472 1.00 96.31 86 GLY A CA 1
ATOM 677 C C . GLY A 1 86 ? -4.838 6.591 -1.141 1.00 96.31 86 GLY A C 1
ATOM 678 O O . GLY A 1 86 ? -5.169 5.595 -0.491 1.00 96.31 86 GLY A O 1
ATOM 679 N N . TRP A 1 87 ? -3.609 6.739 -1.641 1.00 94.75 87 TRP A N 1
ATOM 680 C CA . TRP A 1 87 ? -2.521 5.769 -1.438 1.00 94.75 87 TRP A CA 1
ATOM 681 C C . TRP A 1 87 ? -1.558 6.144 -0.318 1.00 94.75 87 TRP A C 1
ATOM 683 O O . TRP A 1 87 ? -0.712 5.321 0.041 1.00 94.75 87 TRP A O 1
ATOM 693 N N . TYR A 1 88 ? -1.673 7.358 0.231 1.00 94.06 88 TYR A N 1
ATOM 694 C CA . TYR A 1 88 ? -0.737 7.891 1.225 1.00 94.06 88 TYR A CA 1
ATOM 695 C C . TYR A 1 88 ? 0.716 7.865 0.741 1.00 94.06 88 TYR A C 1
ATOM 697 O O . TYR A 1 88 ? 1.636 7.578 1.512 1.00 94.06 88 TYR A O 1
ATOM 705 N N . SER A 1 89 ? 0.917 8.123 -0.553 1.00 90.81 89 SER A N 1
ATOM 706 C CA . SER A 1 89 ? 2.236 8.146 -1.172 1.00 90.81 89 SER A CA 1
ATOM 707 C C . SER A 1 89 ? 2.518 9.513 -1.791 1.00 90.81 89 SER A C 1
ATOM 709 O O . SER A 1 89 ? 2.910 10.428 -1.068 1.00 90.81 89 SER A O 1
ATOM 711 N N . TYR A 1 90 ? 2.385 9.663 -3.108 1.00 92.88 90 TYR A N 1
ATOM 712 C CA . TYR A 1 90 ? 2.758 10.892 -3.805 1.00 92.88 90 TYR A CA 1
ATOM 713 C C . TYR A 1 90 ? 1.593 11.344 -4.676 1.00 92.88 90 TYR A C 1
ATOM 715 O O . TYR A 1 90 ? 1.594 11.093 -5.880 1.00 92.88 90 TYR A O 1
ATOM 723 N N . ASP A 1 91 ? 0.646 12.053 -4.065 1.00 93.00 91 ASP A N 1
ATOM 724 C CA . ASP A 1 91 ? -0.609 12.479 -4.698 1.00 93.00 91 ASP A CA 1
ATOM 725 C C . ASP A 1 91 ? -0.386 13.153 -6.069 1.00 93.00 91 ASP A C 1
ATOM 727 O O . ASP A 1 91 ? -1.024 12.794 -7.052 1.00 93.00 91 ASP A O 1
ATOM 731 N N . LEU A 1 92 ? 0.619 14.034 -6.198 1.00 92.31 92 LEU A N 1
ATOM 732 C CA . LEU A 1 92 ? 0.957 14.678 -7.481 1.00 92.31 92 LEU A CA 1
ATOM 733 C C . LEU A 1 92 ? 1.400 13.694 -8.576 1.00 92.31 92 LEU A C 1
ATOM 735 O O . LEU A 1 92 ? 1.137 13.919 -9.756 1.00 92.31 92 LEU A O 1
ATOM 739 N N . LEU A 1 93 ? 2.124 12.631 -8.213 1.00 92.50 93 LEU A N 1
ATOM 740 C CA . LEU A 1 93 ? 2.540 11.609 -9.177 1.00 92.50 93 LEU A CA 1
ATOM 741 C C . LEU A 1 93 ? 1.368 10.706 -9.548 1.00 92.50 93 LEU A C 1
ATOM 743 O O . LEU A 1 93 ? 1.268 10.296 -10.699 1.00 92.50 93 LEU A O 1
ATOM 747 N N . GLU A 1 94 ? 0.505 10.401 -8.582 1.00 92.50 94 GLU A N 1
ATOM 748 C CA . GLU A 1 94 ? -0.703 9.604 -8.778 1.00 92.50 94 GLU A CA 1
ATOM 749 C C . GLU A 1 94 ? -1.677 10.329 -9.713 1.00 92.50 94 GLU A C 1
ATOM 751 O O . GLU A 1 94 ? -2.128 9.735 -10.692 1.00 92.50 94 GLU A O 1
ATOM 756 N N . ASP A 1 95 ? -1.916 11.622 -9.497 1.00 91.12 95 ASP A N 1
ATOM 757 C CA . ASP A 1 95 ? -2.714 12.472 -10.388 1.00 91.12 95 ASP A CA 1
ATOM 758 C C . ASP A 1 95 ? -2.125 12.519 -11.808 1.00 91.12 95 ASP A C 1
ATOM 760 O O . ASP A 1 95 ? -2.815 12.222 -12.786 1.00 91.12 95 ASP A O 1
ATOM 764 N N . ALA A 1 96 ? -0.811 12.746 -11.931 1.00 92.12 96 ALA A N 1
ATOM 765 C CA . ALA A 1 96 ? -0.126 12.810 -13.225 1.00 92.12 96 ALA A CA 1
ATOM 766 C C . ALA A 1 96 ? -0.244 11.524 -14.069 1.00 92.12 96 ALA A C 1
ATOM 768 O O . ALA A 1 96 ? -0.098 11.580 -15.293 1.00 92.12 96 ALA A O 1
ATOM 769 N N . VAL A 1 97 ? -0.495 10.368 -13.442 1.00 91.62 97 VAL A N 1
ATOM 770 C CA . VAL A 1 97 ? -0.669 9.076 -14.130 1.00 91.62 97 VAL A CA 1
ATOM 771 C C . VAL A 1 97 ? -2.121 8.581 -14.152 1.00 91.62 97 VAL A C 1
ATOM 773 O O . VAL A 1 97 ? -2.359 7.438 -14.546 1.00 91.62 97 VAL A O 1
ATOM 776 N N . GLY A 1 98 ? -3.093 9.411 -13.753 1.00 90.00 98 GLY A N 1
ATOM 777 C CA . GLY A 1 98 ? -4.520 9.057 -13.738 1.00 90.00 98 GLY A CA 1
ATOM 778 C C . GLY A 1 98 ? -4.931 8.114 -12.599 1.00 90.00 98 GLY A C 1
ATOM 779 O O . GLY A 1 98 ? -5.978 7.475 -12.662 1.00 90.00 98 GLY A O 1
ATOM 780 N N . ALA A 1 99 ? -4.105 7.999 -11.560 1.00 91.50 99 ALA A N 1
ATOM 781 C CA . ALA A 1 99 ? -4.350 7.190 -10.367 1.00 91.50 99 ALA A CA 1
ATOM 782 C C . ALA A 1 99 ? -4.705 8.030 -9.120 1.00 91.50 99 ALA A C 1
ATOM 784 O O . ALA A 1 99 ? -4.861 7.455 -8.044 1.00 91.50 99 ALA A O 1
ATOM 785 N N . GLY A 1 100 ? -4.837 9.355 -9.267 1.00 91.56 100 GLY A N 1
ATOM 786 C CA . GLY A 1 100 ? -5.045 10.330 -8.187 1.00 91.56 100 GLY A CA 1
ATOM 787 C C . GLY A 1 100 ? -6.497 10.724 -7.896 1.00 91.56 100 GLY A C 1
ATOM 788 O O . GLY A 1 100 ? -6.725 11.743 -7.265 1.00 91.56 100 GLY A O 1
ATOM 789 N N . GLU A 1 101 ? 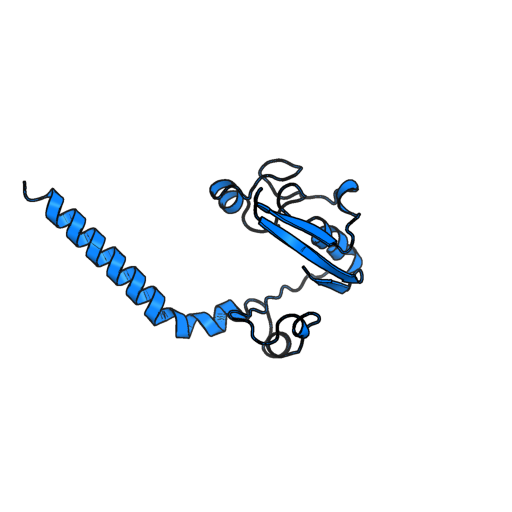-7.497 9.983 -8.383 1.00 93.81 101 GLU A N 1
ATOM 790 C CA . GLU A 1 101 ? -8.906 10.302 -8.105 1.00 93.81 101 GLU A CA 1
ATOM 791 C C . GLU A 1 101 ? -9.349 9.649 -6.790 1.00 93.81 101 GLU A C 1
ATOM 793 O O . GLU A 1 101 ? -9.557 8.434 -6.730 1.00 93.81 101 GLU A O 1
ATOM 798 N N . PHE A 1 102 ? -9.487 10.443 -5.730 1.00 95.12 102 PHE A N 1
ATOM 799 C CA . PHE A 1 102 ? -9.856 10.005 -4.381 1.00 95.12 102 PHE A CA 1
ATOM 800 C C . PHE A 1 102 ? -11.145 10.684 -3.899 1.00 95.12 102 PHE A C 1
ATOM 802 O O . PHE A 1 102 ? -11.669 11.601 -4.530 1.00 95.12 102 PHE A O 1
ATOM 809 N N . VAL A 1 103 ? -11.683 10.228 -2.763 1.00 93.44 103 VAL A N 1
ATOM 810 C CA . VAL A 1 103 ? -12.938 10.753 -2.187 1.00 93.44 103 VAL A CA 1
ATOM 811 C C . VAL A 1 103 ? -12.846 12.250 -1.875 1.00 93.44 103 VAL A C 1
ATOM 813 O O . VAL A 1 103 ? -13.823 12.969 -2.074 1.00 93.44 103 VAL A O 1
ATOM 816 N N . ASP A 1 104 ? -11.678 12.724 -1.439 1.00 90.25 104 ASP A N 1
ATOM 817 C CA . ASP A 1 104 ? -11.421 14.143 -1.160 1.00 90.25 104 ASP A CA 1
ATOM 818 C C . ASP A 1 104 ? -10.854 14.904 -2.378 1.00 90.25 104 ASP A C 1
ATOM 820 O O . ASP A 1 104 ? -10.380 16.032 -2.255 1.00 90.25 104 ASP A O 1
ATOM 824 N N . GLY A 1 105 ? -10.937 14.318 -3.576 1.00 87.38 105 GLY A N 1
ATOM 825 C CA . GLY A 1 105 ? -10.404 14.884 -4.812 1.00 87.38 105 GLY A CA 1
ATOM 826 C C . GLY A 1 105 ? -9.018 14.337 -5.140 1.00 87.38 105 GLY A C 1
ATOM 827 O O . GLY A 1 105 ? -8.813 13.130 -5.107 1.00 87.38 105 GLY A O 1
ATOM 828 N N . GLY A 1 106 ? -8.086 15.223 -5.496 1.00 85.06 106 GLY A N 1
ATOM 829 C CA . GLY A 1 106 ? -6.728 14.859 -5.924 1.00 85.06 106 GLY A CA 1
ATOM 830 C C . GLY A 1 106 ? -5.743 14.546 -4.793 1.00 85.06 106 GLY A C 1
ATOM 831 O O . GLY A 1 106 ? -4.572 14.310 -5.069 1.00 85.06 106 GLY A O 1
ATOM 832 N N . GLU A 1 107 ? -6.183 14.599 -3.533 1.00 93.38 107 GLU A N 1
ATOM 833 C CA . GLU A 1 107 ? -5.330 14.454 -2.349 1.00 93.38 107 GLU A CA 1
ATOM 834 C C . GLU A 1 107 ? -5.789 13.278 -1.482 1.00 93.38 107 GLU A C 1
ATOM 836 O O . GLU A 1 107 ? -6.987 12.997 -1.354 1.00 93.38 107 GLU A O 1
ATOM 841 N N . SER A 1 108 ? -4.827 12.572 -0.887 1.00 96.12 108 SER A N 1
ATOM 842 C CA . SER A 1 108 ? -5.109 11.494 0.057 1.00 96.12 108 SER A CA 1
ATOM 843 C C . SER A 1 108 ? -5.815 12.052 1.303 1.00 96.12 108 SER A C 1
ATOM 845 O O . SER A 1 108 ? -5.399 13.061 1.870 1.00 96.12 108 SER A O 1
ATOM 847 N N . ALA A 1 109 ? -6.862 11.374 1.774 1.00 97.38 109 ALA A N 1
ATOM 848 C CA . ALA A 1 109 ? -7.676 11.838 2.894 1.00 97.38 109 ALA A CA 1
ATOM 849 C C . ALA A 1 109 ? -6.861 11.923 4.193 1.00 97.38 109 ALA A C 1
ATOM 851 O O . ALA A 1 109 ? -6.214 10.960 4.597 1.00 97.38 109 ALA A O 1
ATOM 852 N N . ASP A 1 110 ? -6.978 13.027 4.922 1.00 96.62 110 ASP A N 1
ATOM 853 C CA . ASP A 1 110 ? -6.307 13.259 6.210 1.00 96.62 110 ASP A CA 1
ATOM 854 C C . ASP A 1 110 ? -7.145 12.823 7.426 1.00 96.62 110 ASP A C 1
ATOM 856 O O . ASP A 1 110 ? -6.827 13.138 8.578 1.00 96.62 110 ASP A O 1
ATOM 860 N N . ARG A 1 111 ? -8.222 12.068 7.177 1.00 97.31 111 ARG A N 1
ATOM 861 C CA . ARG A 1 111 ? -9.154 11.564 8.189 1.00 97.31 111 ARG A CA 1
ATOM 862 C C . ARG A 1 111 ? -9.629 10.150 7.876 1.00 97.31 111 ARG A C 1
ATOM 864 O O . ARG A 1 111 ? -9.529 9.652 6.756 1.00 97.31 111 ARG A O 1
ATOM 871 N N . ILE A 1 112 ? -10.207 9.515 8.890 1.00 98.19 112 ILE A N 1
ATOM 872 C CA . ILE A 1 112 ? -10.915 8.247 8.722 1.00 98.19 112 ILE A CA 1
ATOM 873 C C . ILE A 1 112 ? -12.294 8.521 8.133 1.00 98.19 112 ILE A C 1
ATOM 875 O O . ILE A 1 112 ? -13.081 9.260 8.727 1.00 98.19 112 ILE A O 1
ATOM 879 N N . LEU A 1 113 ? -12.579 7.908 6.986 1.00 97.81 113 LEU A N 1
ATOM 880 C CA . LEU A 1 113 ? -13.866 7.997 6.299 1.00 97.81 113 LEU A CA 1
ATOM 881 C C . LEU A 1 113 ? -14.757 6.830 6.755 1.00 97.81 113 LEU A C 1
ATOM 883 O O . LEU A 1 113 ? -14.425 5.681 6.437 1.00 97.81 113 LEU A O 1
ATOM 887 N N . PRO A 1 114 ? -15.851 7.072 7.513 1.00 97.00 114 PRO A N 1
ATOM 888 C CA . PRO A 1 114 ? -16.714 6.014 8.049 1.00 97.00 114 PRO A CA 1
ATOM 889 C C . PRO A 1 114 ? -17.241 5.046 6.982 1.00 97.00 114 PRO A C 1
ATOM 891 O O . PRO A 1 114 ? -17.365 3.849 7.235 1.00 97.00 114 PRO A O 1
ATOM 894 N N . GLU A 1 115 ? -17.496 5.554 5.778 1.00 95.81 115 GLU A N 1
ATOM 895 C CA . GLU A 1 115 ? -18.044 4.819 4.637 1.00 95.81 115 GLU A CA 1
ATOM 896 C C . GLU A 1 115 ? -17.045 3.805 4.062 1.00 95.81 115 GLU A C 1
ATOM 898 O O . GLU A 1 115 ? -17.445 2.819 3.448 1.00 95.81 115 GLU A O 1
ATOM 903 N N . LEU A 1 116 ? -15.743 4.014 4.284 1.00 97.38 116 LEU A N 1
ATOM 904 C CA . LEU A 1 116 ? -14.673 3.148 3.781 1.00 97.38 116 LEU A CA 1
ATOM 905 C C . LEU A 1 116 ? -14.202 2.104 4.803 1.00 97.38 116 LEU A C 1
ATOM 907 O O . LEU A 1 116 ? -13.317 1.307 4.493 1.00 97.38 116 LEU A O 1
ATOM 911 N N . GLN A 1 117 ? -14.799 2.075 6.000 1.00 97.56 117 GLN A N 1
ATOM 912 C CA . GLN A 1 117 ? -14.404 1.155 7.077 1.00 97.56 117 GLN A CA 1
ATOM 913 C C . GLN A 1 117 ? -15.003 -0.249 6.941 1.00 97.56 117 GLN A C 1
ATOM 915 O O . GLN A 1 117 ? -14.697 -1.138 7.737 1.00 97.56 117 GLN A O 1
ATOM 920 N N . GLN A 1 118 ? -15.858 -0.459 5.940 1.00 95.19 118 GLN A N 1
ATOM 921 C CA . GLN A 1 118 ? -16.397 -1.764 5.585 1.00 95.19 118 GLN A CA 1
ATOM 922 C C . GLN A 1 118 ? -15.644 -2.280 4.356 1.00 95.19 118 GLN A C 1
ATOM 924 O O . GLN A 1 118 ? -15.782 -1.738 3.261 1.00 95.19 118 GLN A O 1
ATOM 929 N N . LEU A 1 119 ? -14.816 -3.305 4.564 1.00 96.81 119 LEU A N 1
ATOM 930 C CA . LEU A 1 119 ? -14.065 -4.000 3.522 1.00 96.81 119 LEU A CA 1
ATOM 931 C C . LEU A 1 119 ? -14.186 -5.507 3.764 1.00 96.81 119 LEU A C 1
ATOM 933 O O . LEU A 1 119 ? -13.896 -5.983 4.865 1.00 96.81 119 LEU A O 1
ATOM 937 N N . ALA A 1 120 ? -14.623 -6.247 2.754 1.00 96.75 120 ALA A N 1
ATOM 938 C CA . ALA A 1 120 ? -14.833 -7.684 2.806 1.00 96.75 120 ALA A CA 1
ATOM 939 C C . ALA A 1 120 ? -13.890 -8.433 1.856 1.00 96.75 120 ALA A C 1
ATOM 941 O O . ALA A 1 120 ? -13.325 -7.875 0.918 1.00 96.75 120 ALA A O 1
ATOM 942 N N . VAL A 1 121 ? -13.737 -9.736 2.096 1.00 98.06 121 VAL A N 1
ATOM 943 C CA . VAL A 1 121 ? -13.048 -10.634 1.159 1.00 98.06 121 VAL A CA 1
ATOM 944 C C . VAL A 1 121 ? -13.779 -10.621 -0.187 1.00 98.06 121 VAL A C 1
ATOM 946 O O . VAL A 1 121 ? -14.998 -10.768 -0.237 1.00 98.06 121 VAL A O 1
ATOM 949 N N . GLY A 1 122 ? -13.020 -10.462 -1.269 1.00 97.81 122 GLY A N 1
ATOM 950 C CA . GLY A 1 122 ? -13.492 -10.329 -2.646 1.00 97.81 122 GLY A CA 1
ATOM 951 C C . GLY A 1 122 ? -13.626 -8.883 -3.129 1.00 97.81 122 GLY A C 1
ATOM 952 O O . GLY A 1 122 ? -13.601 -8.653 -4.344 1.00 97.81 122 GLY A O 1
ATOM 953 N N . ASP A 1 123 ? -13.713 -7.910 -2.215 1.00 97.81 123 ASP A N 1
ATOM 954 C CA . ASP A 1 123 ? -13.882 -6.506 -2.587 1.00 97.81 123 ASP A CA 1
ATOM 955 C C . ASP A 1 123 ? -12.679 -5.988 -3.392 1.00 97.81 123 ASP A C 1
ATOM 957 O O . ASP A 1 123 ? -11.531 -6.349 -3.107 1.00 97.81 123 ASP A O 1
ATOM 961 N N . PRO A 1 124 ? -12.910 -5.134 -4.405 1.00 97.38 124 PRO A N 1
ATOM 962 C CA . PRO A 1 124 ? -11.830 -4.555 -5.182 1.00 97.38 124 PRO A CA 1
ATOM 963 C C . PRO A 1 124 ? -11.188 -3.362 -4.459 1.00 97.38 124 PRO A C 1
ATOM 965 O O . PRO A 1 124 ? -11.874 -2.420 -4.058 1.00 97.38 124 PRO A O 1
ATOM 968 N N . ILE A 1 125 ? -9.856 -3.337 -4.417 1.00 97.25 125 ILE A N 1
ATOM 969 C CA . ILE A 1 125 ? -9.067 -2.124 -4.168 1.00 97.25 125 ILE A CA 1
ATOM 970 C C . ILE A 1 125 ? -8.429 -1.719 -5.495 1.00 97.25 125 ILE A C 1
ATOM 972 O O . ILE A 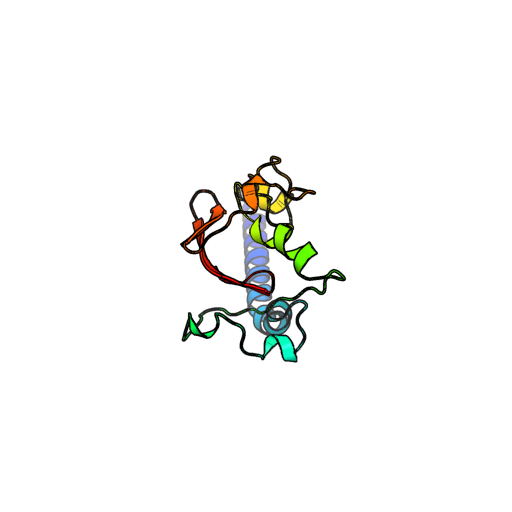1 125 ? -7.457 -2.318 -5.960 1.00 97.25 125 ILE A O 1
ATOM 976 N N . ARG A 1 126 ? -9.028 -0.723 -6.151 1.00 96.00 126 ARG A N 1
ATOM 977 C CA . ARG A 1 126 ? -8.595 -0.251 -7.472 1.00 96.00 126 ARG A CA 1
ATOM 978 C C . ARG A 1 126 ? -7.266 0.479 -7.361 1.00 96.00 126 ARG A C 1
ATOM 980 O O . ARG A 1 126 ? -7.144 1.301 -6.467 1.00 96.00 126 ARG A O 1
ATOM 987 N N . LEU A 1 127 ? -6.338 0.211 -8.286 1.00 92.56 127 LEU A N 1
ATOM 988 C CA . LEU A 1 127 ? -5.129 1.004 -8.573 1.00 92.56 127 LEU A CA 1
ATOM 989 C C . LEU A 1 127 ? -5.423 2.200 -9.483 1.00 92.56 127 LEU A C 1
ATOM 991 O O . LEU A 1 127 ? -4.783 3.237 -9.383 1.00 92.56 127 LEU A O 1
ATOM 995 N N . HIS A 1 128 ? -6.373 2.003 -10.391 1.00 92.50 128 HIS A N 1
ATOM 996 C CA . HIS A 1 128 ? -6.844 2.935 -11.411 1.00 92.50 128 HIS A CA 1
ATOM 997 C C . HIS A 1 128 ? -8.227 2.427 -11.861 1.00 92.50 128 HIS A C 1
ATOM 999 O O . HIS A 1 128 ? -8.568 1.268 -11.621 1.00 92.50 128 HIS A O 1
ATOM 1005 N N . GLU A 1 129 ? -8.999 3.229 -12.595 1.00 89.75 129 GLU A N 1
ATOM 1006 C CA . GLU A 1 129 ? -10.261 2.864 -13.267 1.00 89.75 129 GLU A CA 1
ATOM 1007 C C . GLU A 1 129 ? -10.341 1.422 -13.833 1.00 89.75 129 GLU A C 1
ATOM 1009 O O . GLU A 1 129 ? -11.390 0.788 -13.742 1.00 89.75 129 GLU A O 1
ATOM 1014 N N . ARG A 1 130 ? -9.249 0.874 -14.397 1.00 91.88 130 ARG A N 1
ATOM 1015 C CA . ARG A 1 130 ? -9.245 -0.427 -15.104 1.00 91.88 130 ARG A CA 1
ATOM 1016 C C . ARG A 1 130 ? -8.454 -1.542 -14.419 1.00 91.88 130 ARG A C 1
ATOM 1018 O O . ARG A 1 130 ? -8.386 -2.643 -14.959 1.00 91.88 130 ARG A O 1
ATOM 1025 N N . LEU A 1 131 ? -7.821 -1.271 -13.281 1.00 94.31 131 LEU A N 1
ATOM 1026 C CA . LEU A 1 131 ? -6.949 -2.231 -12.606 1.00 94.31 131 LEU A CA 1
ATOM 1027 C C . LEU A 1 131 ? -7.261 -2.249 -11.115 1.00 94.31 131 LEU A C 1
ATOM 1029 O O . LEU A 1 131 ? -7.294 -1.199 -10.479 1.00 94.31 131 LEU A O 1
ATOM 1033 N N . ALA A 1 132 ? -7.451 -3.438 -10.555 1.00 96.44 132 ALA A N 1
ATOM 1034 C CA . ALA A 1 132 ? -7.728 -3.622 -9.140 1.00 96.44 132 ALA A CA 1
ATOM 1035 C C . ALA A 1 132 ? -7.000 -4.842 -8.588 1.00 96.44 132 ALA A C 1
ATOM 1037 O O . ALA A 1 132 ? -6.807 -5.831 -9.297 1.00 96.44 132 ALA A O 1
ATOM 1038 N N . TYR A 1 133 ? -6.651 -4.759 -7.311 1.00 96.00 133 TYR A N 1
ATOM 1039 C CA . TYR A 1 133 ? -6.435 -5.933 -6.483 1.00 96.00 133 TYR A CA 1
ATOM 1040 C C . TYR A 1 133 ? -7.756 -6.371 -5.851 1.00 96.00 133 TYR A C 1
ATOM 1042 O O . TYR A 1 133 ? -8.693 -5.572 -5.763 1.00 96.00 133 TYR A O 1
ATOM 1050 N N . HIS A 1 134 ? -7.831 -7.618 -5.395 1.00 97.06 134 HIS A N 1
ATOM 1051 C CA . HIS A 1 134 ? -9.026 -8.157 -4.755 1.00 97.06 134 HIS A CA 1
ATOM 1052 C C . HIS A 1 134 ? -8.666 -8.677 -3.381 1.00 97.06 134 HIS A C 1
ATOM 1054 O O . HIS A 1 134 ? -7.788 -9.520 -3.253 1.00 97.06 134 HIS A O 1
ATOM 1060 N N . VAL A 1 135 ? -9.385 -8.227 -2.356 1.00 98.00 135 VAL A N 1
ATOM 1061 C CA . VAL A 1 135 ? -9.123 -8.660 -0.984 1.00 98.00 135 VAL A CA 1
ATOM 1062 C C . VAL A 1 135 ? -9.211 -10.182 -0.902 1.00 98.00 135 VAL A C 1
ATOM 1064 O O . VAL A 1 135 ? -10.286 -10.763 -1.021 1.00 98.00 135 VAL A O 1
ATOM 1067 N N . HIS A 1 136 ? -8.076 -10.834 -0.692 1.00 97.56 136 HIS A N 1
ATOM 1068 C CA . HIS A 1 136 ? -7.989 -12.277 -0.544 1.00 97.56 136 HIS A CA 1
ATOM 1069 C C . HIS A 1 136 ? -8.275 -12.697 0.898 1.00 97.56 136 HIS A C 1
ATOM 1071 O O . HIS A 1 136 ? -8.991 -13.664 1.145 1.00 97.56 136 HIS A O 1
ATOM 1077 N N . GLU A 1 137 ? -7.745 -11.945 1.864 1.00 97.50 137 GLU A N 1
ATOM 1078 C CA . GLU A 1 137 ? -7.933 -12.228 3.282 1.00 97.50 137 GLU A CA 1
ATOM 1079 C C . GLU A 1 137 ? -7.932 -10.946 4.117 1.00 97.50 137 GLU A C 1
ATOM 1081 O O . GLU A 1 137 ? -7.164 -10.016 3.861 1.00 97.50 137 GLU A O 1
ATOM 1086 N N . ILE A 1 138 ? -8.751 -10.929 5.169 1.00 97.12 138 ILE A N 1
ATOM 1087 C CA . ILE A 1 138 ? -8.790 -9.853 6.154 1.00 97.12 138 ILE A CA 1
ATOM 1088 C C . ILE A 1 138 ? -8.818 -10.441 7.569 1.00 97.12 138 ILE A C 1
ATOM 1090 O O . ILE A 1 138 ? -9.712 -11.204 7.930 1.00 97.12 138 ILE A O 1
ATOM 1094 N N . ALA A 1 139 ? -7.833 -10.079 8.392 1.00 96.50 139 ALA A N 1
ATOM 1095 C CA . ALA A 1 139 ? -7.799 -10.433 9.810 1.00 96.50 139 ALA A CA 1
ATOM 1096 C C . ALA A 1 139 ? -7.412 -9.195 10.635 1.00 96.50 139 ALA A C 1
ATOM 1098 O O . ALA A 1 139 ? -6.229 -8.980 10.934 1.00 96.50 139 ALA A O 1
ATOM 1099 N N . PRO A 1 140 ? -8.396 -8.346 10.984 1.00 95.75 140 PRO A N 1
ATOM 1100 C CA . PRO A 1 140 ? -8.153 -7.108 11.713 1.00 95.75 140 PRO A CA 1
ATOM 1101 C C . PRO A 1 140 ? -7.556 -7.341 13.113 1.00 95.75 140 PRO A C 1
ATOM 1103 O O . PRO A 1 140 ? -7.889 -8.333 13.766 1.00 95.75 140 PRO A O 1
ATOM 1106 N N . PRO A 1 141 ? -6.718 -6.424 13.629 1.00 95.56 141 PRO A N 1
ATOM 1107 C CA . PRO A 1 141 ? -6.017 -5.340 12.934 1.00 95.56 141 PRO A CA 1
ATOM 1108 C C . PRO A 1 141 ? -4.627 -5.787 12.426 1.00 95.56 141 PRO A C 1
ATOM 1110 O O . PRO A 1 141 ? -3.672 -5.015 12.452 1.00 95.56 141 PRO A O 1
ATOM 1113 N N . ARG A 1 142 ? -4.460 -7.073 12.081 1.00 95.06 142 ARG A N 1
ATOM 1114 C CA . ARG A 1 142 ? -3.141 -7.715 11.939 1.00 95.06 142 ARG A CA 1
ATOM 1115 C C . ARG A 1 142 ? -2.681 -7.899 10.500 1.00 95.06 142 ARG A C 1
ATOM 1117 O O . ARG A 1 142 ? -1.477 -7.839 10.267 1.00 95.06 142 ARG A O 1
ATOM 1124 N N . ARG A 1 143 ? -3.588 -8.186 9.561 1.00 95.50 143 ARG A N 1
ATOM 1125 C CA . ARG A 1 143 ? -3.219 -8.436 8.157 1.00 95.50 143 ARG A CA 1
ATOM 1126 C C . ARG A 1 143 ? -4.362 -8.195 7.176 1.00 95.50 143 ARG A C 1
ATOM 1128 O O . ARG A 1 143 ? -5.515 -8.507 7.473 1.00 95.50 143 ARG A O 1
ATOM 1135 N N . LEU A 1 144 ? -3.978 -7.699 6.005 1.00 97.00 144 LEU A N 1
ATOM 1136 C CA . LEU A 1 144 ? -4.783 -7.537 4.800 1.00 97.00 144 LEU A CA 1
ATOM 1137 C C . LEU A 1 144 ? -3.978 -8.135 3.639 1.00 97.00 144 LEU A C 1
ATOM 1139 O O . LEU A 1 144 ? -2.815 -7.771 3.470 1.00 97.00 144 LEU A O 1
ATOM 1143 N N . ILE A 1 145 ? -4.577 -9.054 2.883 1.00 97.19 145 ILE A N 1
ATOM 1144 C CA . ILE A 1 145 ? -3.976 -9.685 1.698 1.00 97.19 145 ILE A CA 1
ATOM 1145 C C . ILE A 1 145 ? -4.856 -9.331 0.496 1.00 97.19 145 ILE A C 1
ATOM 1147 O O . ILE A 1 145 ? -6.081 -9.421 0.607 1.00 97.19 145 ILE A O 1
ATOM 1151 N N . LEU A 1 146 ? -4.244 -8.907 -0.613 1.00 95.00 146 LEU A N 1
ATOM 1152 C CA . LEU A 1 146 ? -4.888 -8.381 -1.828 1.00 95.00 146 LEU A CA 1
ATOM 1153 C C . LEU A 1 146 ? -4.511 -9.182 -3.085 1.00 95.00 146 LEU A C 1
ATOM 1155 O O . LEU A 1 146 ? -3.514 -9.934 -3.004 1.00 95.00 146 LEU A O 1
#

Sequence (146 aa):
MHHHDLEHIADGVVGAAAIAATVLANPLLRPFYRKWGATEHEARRLLPGDELIEAPRMQYTRAISIAAPPERVWPWLIQIGYGRAGWYSYDLLEDAVGAGEFVDGGESADRILPELQQLAVGDPIRLHERLAYHVHEIAPPRRLIL

Radius of gyration: 20.37 Å; chains: 1; bounding box: 42×42×61 Å

Secondary structure (DSSP, 8-state):
--HHHHHHHHHHHHHHHHHHHHHHHHHHHHHHHTTTT--HHHHHS--TTGGG-SS-S---------SS-HHHHHHHHHT-BTTTTB-SS-HHHHHHTT---BTTBSS--SS--GGGS---TT-EEEEETTEEEE--EEETTTEEE-

pLDDT: mean 92.3, std 7.33, range [54.5, 98.19]